Protein AF-A0A950KX27-F1 (afdb_monomer)

Structure (mmCIF, N/CA/C/O backbone):
data_AF-A0A950KX27-F1
#
_entry.id   AF-A0A950KX27-F1
#
loop_
_atom_site.group_PDB
_atom_site.id
_atom_site.type_symbol
_atom_site.label_atom_id
_atom_site.label_alt_id
_atom_site.label_comp_id
_atom_site.label_asym_id
_atom_site.label_entity_id
_atom_site.label_seq_id
_atom_site.pdbx_PDB_ins_code
_atom_site.Cartn_x
_atom_site.Cartn_y
_atom_site.Cartn_z
_atom_site.occupancy
_atom_site.B_iso_or_equiv
_atom_site.auth_seq_id
_atom_site.auth_comp_id
_atom_site.auth_asym_id
_atom_site.auth_atom_id
_atom_site.pdbx_PDB_model_num
ATOM 1 N N . MET A 1 1 ? 25.417 8.747 -19.266 1.00 57.69 1 MET A N 1
ATOM 2 C CA . MET A 1 1 ? 26.076 7.428 -19.113 1.00 57.69 1 MET A CA 1
ATOM 3 C C . MET A 1 1 ? 27.164 7.307 -20.166 1.00 57.69 1 MET A C 1
ATOM 5 O O . MET A 1 1 ? 26.837 7.364 -21.345 1.00 57.69 1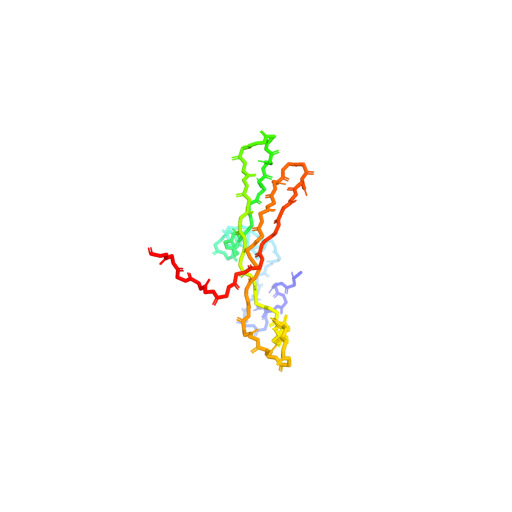 MET A O 1
ATOM 9 N N . ARG A 1 2 ? 28.433 7.208 -19.760 1.00 83.12 2 ARG A N 1
ATOM 10 C CA . ARG A 1 2 ? 29.598 7.250 -20.660 1.00 83.12 2 ARG A CA 1
ATOM 11 C C . ARG A 1 2 ? 30.056 5.836 -21.051 1.00 83.12 2 ARG A C 1
ATOM 13 O O . ARG A 1 2 ? 31.138 5.403 -20.693 1.00 83.12 2 ARG A O 1
ATOM 20 N N . VAL A 1 3 ? 29.197 5.089 -21.749 1.00 90.06 3 VAL A N 1
ATOM 21 C CA . VAL A 1 3 ? 29.426 3.656 -22.041 1.00 90.06 3 VAL A CA 1
ATOM 22 C C . VAL A 1 3 ? 30.701 3.414 -22.857 1.00 90.06 3 VAL A C 1
ATOM 24 O O . VAL A 1 3 ? 31.426 2.476 -22.556 1.00 90.06 3 VAL A O 1
ATOM 27 N N . ARG A 1 4 ? 31.019 4.282 -23.830 1.00 90.56 4 ARG A N 1
ATOM 28 C CA . ARG A 1 4 ? 32.254 4.175 -24.627 1.00 90.56 4 ARG A CA 1
ATOM 29 C C . ARG A 1 4 ? 33.517 4.216 -23.756 1.00 90.56 4 ARG A C 1
ATOM 31 O O . ARG A 1 4 ? 34.387 3.379 -23.935 1.00 90.56 4 ARG A O 1
ATOM 38 N N . GLU A 1 5 ? 33.581 5.132 -22.790 1.00 91.94 5 GLU A N 1
ATOM 39 C CA . GLU A 1 5 ? 34.735 5.275 -21.882 1.00 91.94 5 GLU A CA 1
ATOM 40 C C . GLU A 1 5 ? 34.934 4.036 -20.993 1.00 91.94 5 GLU A C 1
ATOM 42 O O . GLU A 1 5 ? 36.048 3.758 -20.567 1.00 91.94 5 GLU A O 1
ATOM 47 N N . LEU A 1 6 ? 33.870 3.267 -20.734 1.00 94.25 6 LEU A N 1
ATOM 48 C CA . LEU A 1 6 ? 33.942 2.032 -19.947 1.00 94.25 6 LEU A CA 1
ATOM 49 C C . LEU A 1 6 ? 34.453 0.833 -20.756 1.00 94.25 6 LEU A C 1
ATOM 51 O O . LEU A 1 6 ? 35.036 -0.077 -20.176 1.00 94.25 6 LEU A O 1
ATOM 55 N N . ILE A 1 7 ? 34.230 0.815 -22.073 1.00 94.56 7 ILE A N 1
ATOM 56 C CA . ILE A 1 7 ? 34.628 -0.301 -22.950 1.00 94.56 7 ILE A CA 1
ATOM 57 C C . ILE A 1 7 ? 35.956 -0.053 -23.676 1.00 94.56 7 ILE A C 1
ATOM 59 O O . ILE A 1 7 ? 36.600 -1.002 -24.109 1.00 94.56 7 ILE A O 1
ATOM 63 N N . GLU A 1 8 ? 36.393 1.203 -23.778 1.00 93.19 8 GLU A N 1
ATOM 64 C CA . GLU A 1 8 ? 37.704 1.596 -24.311 1.00 93.19 8 GLU A CA 1
ATOM 65 C C . GLU A 1 8 ? 38.878 0.879 -23.605 1.00 93.19 8 GLU A C 1
ATOM 67 O O . GLU A 1 8 ? 39.668 0.239 -24.303 1.0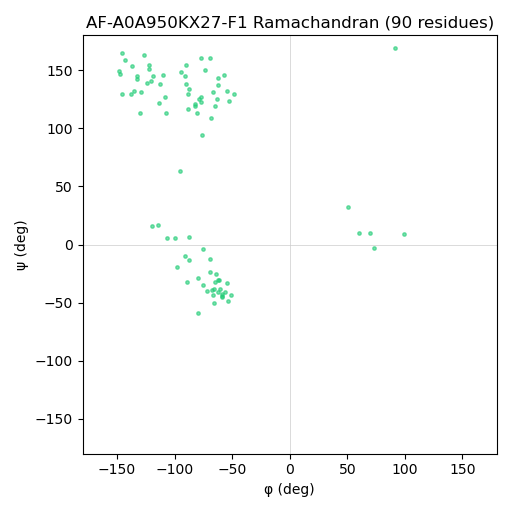0 93.19 8 GLU A O 1
ATOM 72 N N . PRO A 1 9 ? 38.966 0.821 -22.256 1.00 95.56 9 PRO A N 1
ATOM 73 C CA . PRO A 1 9 ? 40.012 0.046 -21.580 1.00 95.56 9 PRO A CA 1
ATOM 74 C C . PRO A 1 9 ? 39.849 -1.478 -21.721 1.00 95.56 9 PRO A C 1
ATOM 76 O O . PRO A 1 9 ? 40.780 -2.216 -21.413 1.00 95.56 9 PRO A O 1
ATOM 79 N N . LEU A 1 10 ? 38.697 -1.966 -22.196 1.00 95.75 10 LEU A N 1
ATOM 80 C CA . LEU A 1 10 ? 38.455 -3.386 -22.487 1.00 95.75 10 LEU A CA 1
ATOM 81 C C . LEU A 1 10 ? 38.884 -3.774 -23.916 1.00 95.75 10 LEU A C 1
ATOM 83 O O . LEU A 1 10 ? 38.628 -4.895 -24.349 1.00 95.75 10 LEU A O 1
ATOM 87 N N . GLY A 1 11 ? 39.527 -2.856 -24.650 1.00 95.00 11 GLY A N 1
ATOM 88 C CA . GLY A 1 11 ? 40.049 -3.089 -25.999 1.00 95.00 11 GLY A CA 1
ATOM 89 C C . GLY A 1 11 ? 39.155 -2.575 -27.130 1.00 95.00 11 GLY A C 1
ATOM 90 O O . GLY A 1 11 ? 39.418 -2.863 -28.297 1.00 95.00 11 GLY A O 1
ATOM 91 N N . PHE A 1 12 ? 38.102 -1.809 -26.828 1.00 93.25 12 PHE A N 1
ATOM 92 C CA . PHE A 1 12 ? 37.253 -1.225 -27.863 1.00 93.25 12 PHE A CA 1
ATOM 93 C C . PHE A 1 12 ? 37.878 0.045 -28.463 1.00 93.25 12 PHE A C 1
ATOM 95 O O . PHE A 1 12 ? 37.943 1.083 -27.810 1.00 93.25 12 PHE A O 1
ATOM 102 N N . ALA A 1 13 ? 38.266 -0.010 -29.739 1.00 93.44 13 ALA A N 1
ATOM 103 C CA . ALA A 1 13 ? 38.871 1.114 -30.467 1.00 93.44 13 ALA A CA 1
ATOM 104 C C . ALA A 1 13 ? 37.885 1.888 -31.374 1.00 93.44 13 ALA A C 1
ATOM 106 O O . ALA A 1 13 ? 38.287 2.761 -32.142 1.00 93.44 13 ALA A O 1
ATOM 107 N N . GLY A 1 14 ? 36.590 1.556 -31.332 1.00 90.75 14 GLY A N 1
ATOM 108 C CA . GLY A 1 14 ? 35.585 2.123 -32.231 1.00 90.75 14 GLY A CA 1
ATOM 109 C C . GLY A 1 14 ? 35.135 3.549 -31.883 1.00 90.75 14 GLY A C 1
ATOM 110 O O . GLY A 1 14 ? 35.259 4.048 -30.756 1.00 90.75 14 GLY A O 1
ATOM 111 N N . GLY A 1 15 ? 34.554 4.213 -32.883 1.00 92.38 15 GLY A N 1
ATOM 112 C CA . GLY A 1 15 ? 33.968 5.543 -32.736 1.00 92.38 15 GLY A CA 1
ATOM 113 C C . GLY A 1 15 ? 32.692 5.549 -31.889 1.00 92.38 15 GLY A C 1
ATOM 114 O O . GLY A 1 15 ? 32.013 4.535 -31.723 1.00 92.38 15 GLY A O 1
ATOM 115 N N . LYS A 1 16 ? 32.330 6.730 -31.378 1.00 91.12 16 LYS A N 1
ATOM 116 C CA . LYS A 1 16 ? 31.120 6.938 -30.567 1.00 91.12 16 LYS A CA 1
ATOM 117 C C . LYS A 1 16 ? 29.833 6.507 -31.280 1.00 91.12 16 LYS A C 1
ATOM 119 O O . LYS A 1 16 ? 28.994 5.881 -30.643 1.00 91.12 16 LYS A O 1
ATOM 124 N N . THR A 1 17 ? 29.704 6.796 -32.574 1.00 94.06 17 THR A N 1
ATOM 125 C CA . THR A 1 17 ? 28.504 6.477 -33.365 1.00 94.06 17 THR A CA 1
ATOM 126 C C . THR A 1 17 ? 28.196 4.981 -33.364 1.00 94.06 17 THR A C 1
ATOM 128 O O . THR A 1 17 ? 27.066 4.602 -33.098 1.00 94.06 17 THR A O 1
ATOM 131 N N . ILE A 1 18 ? 29.220 4.130 -33.515 1.00 94.00 18 ILE A N 1
ATOM 132 C CA . ILE A 1 18 ? 29.078 2.663 -33.491 1.00 94.00 18 ILE A CA 1
ATOM 133 C C . ILE A 1 18 ? 28.479 2.196 -32.157 1.00 94.00 18 ILE A C 1
ATOM 135 O O . ILE A 1 18 ? 27.567 1.373 -32.123 1.00 94.00 18 ILE A O 1
ATOM 139 N N . VAL A 1 19 ? 28.979 2.745 -31.045 1.00 94.12 19 VAL A N 1
ATOM 140 C CA . VAL A 1 19 ? 28.490 2.413 -29.698 1.00 94.12 19 VAL A CA 1
ATOM 141 C C . VAL A 1 19 ? 27.060 2.904 -29.500 1.00 9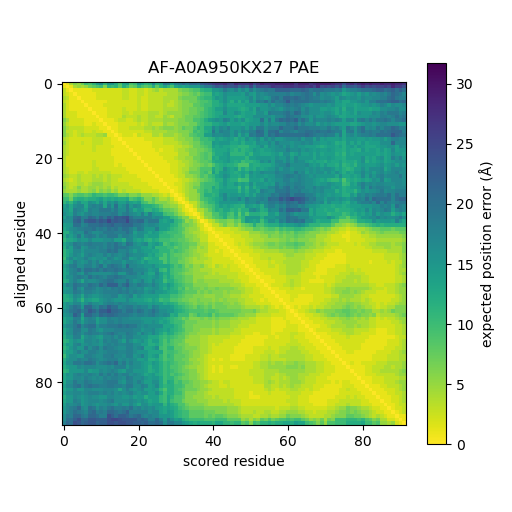4.12 19 VAL A C 1
ATOM 143 O O . VAL A 1 19 ? 26.238 2.184 -28.942 1.00 94.12 19 VAL A O 1
ATOM 146 N N . ASP A 1 20 ? 26.755 4.126 -29.931 1.00 93.50 20 ASP A N 1
ATOM 147 C CA . ASP A 1 20 ? 25.433 4.721 -29.749 1.00 93.50 20 ASP A CA 1
ATOM 148 C C . ASP A 1 20 ? 24.356 4.000 -30.580 1.00 93.50 20 ASP A C 1
ATOM 150 O O . ASP A 1 20 ? 23.252 3.787 -30.070 1.00 93.50 20 ASP A O 1
ATOM 154 N N . ASP A 1 21 ? 24.681 3.587 -31.808 1.00 95.56 21 ASP A N 1
ATOM 155 C CA . ASP A 1 21 ? 23.783 2.829 -32.684 1.00 95.56 21 ASP A CA 1
ATOM 156 C C . ASP A 1 21 ? 23.487 1.448 -32.092 1.00 95.56 21 ASP A C 1
ATOM 158 O O . ASP A 1 21 ? 22.324 1.111 -31.864 1.00 95.56 21 ASP A O 1
ATOM 162 N N . TYR A 1 22 ? 24.523 0.703 -31.693 1.00 93.88 22 TYR A N 1
ATOM 163 C CA . TYR A 1 22 ? 24.339 -0.606 -31.061 1.00 93.88 22 TYR A CA 1
ATOM 164 C C . TYR A 1 22 ? 23.575 -0.511 -29.732 1.00 93.88 22 TYR A C 1
ATOM 166 O O . TYR A 1 22 ? 22.674 -1.300 -29.444 1.00 93.88 22 TYR A O 1
ATOM 174 N N . LEU A 1 23 ? 23.865 0.503 -28.911 1.00 93.38 23 LEU A N 1
ATOM 175 C CA . LEU A 1 23 ? 23.115 0.727 -27.676 1.00 93.38 23 LEU A CA 1
ATOM 176 C C . LEU A 1 23 ? 21.639 1.029 -27.936 1.00 93.38 23 LEU A C 1
ATOM 178 O O . LEU A 1 23 ? 20.818 0.712 -27.078 1.00 93.38 23 LEU A O 1
ATOM 182 N N . ARG A 1 24 ? 21.274 1.648 -29.061 1.00 93.44 24 ARG A N 1
ATOM 183 C CA . ARG A 1 24 ? 19.867 1.908 -29.391 1.00 93.44 24 ARG A CA 1
ATOM 184 C C . ARG A 1 24 ? 19.095 0.611 -29.616 1.00 93.44 24 ARG A C 1
ATOM 186 O O . ARG A 1 24 ? 17.959 0.513 -29.160 1.00 93.44 24 ARG A O 1
ATOM 193 N N . GLU A 1 25 ? 19.725 -0.371 -30.248 1.00 95.12 25 GLU A N 1
ATOM 194 C CA . GLU A 1 25 ? 19.155 -1.701 -30.482 1.00 95.12 25 GLU A CA 1
ATOM 195 C C . GLU A 1 25 ? 19.076 -2.524 -29.193 1.00 95.12 25 GLU A C 1
ATOM 197 O O . GLU A 1 25 ? 18.085 -3.202 -28.929 1.00 95.12 25 GLU A O 1
ATOM 202 N N . VAL A 1 26 ? 20.108 -2.426 -28.354 1.00 93.25 26 VAL A N 1
ATOM 203 C CA . VAL A 1 26 ? 20.282 -3.304 -27.194 1.00 93.25 26 VAL A CA 1
ATOM 204 C C . VAL A 1 26 ? 19.608 -2.775 -25.925 1.00 93.25 26 VAL A C 1
ATOM 206 O O . VAL A 1 26 ? 19.124 -3.560 -25.111 1.00 93.25 26 VAL A O 1
ATOM 209 N N . ARG A 1 27 ? 19.520 -1.452 -25.728 1.00 90.56 27 ARG A N 1
ATOM 210 C CA . ARG A 1 27 ? 18.887 -0.842 -24.538 1.00 90.56 27 ARG A CA 1
ATOM 211 C C . ARG A 1 27 ? 17.478 -1.372 -24.242 1.00 90.56 27 ARG A C 1
ATOM 213 O O . ARG A 1 27 ? 17.228 -1.624 -23.064 1.00 90.56 27 ARG A O 1
ATOM 220 N N . PRO A 1 28 ? 16.577 -1.558 -25.229 1.00 89.44 28 PRO A N 1
ATOM 221 C CA . PRO A 1 28 ? 15.256 -2.140 -24.998 1.00 89.44 28 PRO A CA 1
ATOM 222 C C . PRO A 1 28 ? 15.283 -3.502 -24.295 1.00 89.44 28 PRO A C 1
ATOM 224 O O . PRO A 1 28 ? 14.412 -3.763 -23.473 1.00 89.44 28 PRO A O 1
ATOM 227 N N . LEU A 1 29 ? 16.304 -4.330 -24.547 1.00 90.06 29 LEU A N 1
ATOM 228 C CA . LEU A 1 29 ? 16.454 -5.657 -23.935 1.00 90.06 29 LEU A CA 1
ATOM 229 C C . LEU A 1 29 ? 16.781 -5.587 -22.435 1.00 90.06 29 LEU A C 1
ATOM 231 O O . LEU A 1 29 ? 16.510 -6.525 -21.693 1.00 90.06 29 LEU A O 1
ATOM 235 N N . PHE A 1 30 ? 17.348 -4.465 -21.987 1.00 87.12 30 PHE A N 1
ATOM 236 C CA . PHE A 1 30 ? 17.737 -4.219 -20.596 1.00 87.12 30 PHE A CA 1
ATOM 237 C C . PHE A 1 30 ? 16.807 -3.235 -19.878 1.00 87.12 30 PHE A C 1
ATOM 239 O O . PHE A 1 30 ? 17.077 -2.839 -18.739 1.00 87.12 30 PHE A O 1
ATOM 246 N N . LEU A 1 31 ? 15.710 -2.816 -20.520 1.00 84.19 31 LEU A N 1
ATOM 247 C CA . LEU A 1 31 ? 14.679 -2.048 -19.837 1.00 84.19 31 LEU A CA 1
ATOM 248 C C . LEU A 1 31 ? 14.047 -2.936 -18.767 1.00 84.19 31 LEU A C 1
ATOM 250 O O . LEU A 1 31 ? 13.466 -3.978 -19.064 1.00 84.19 31 LEU A O 1
ATOM 254 N N . LYS A 1 32 ? 14.148 -2.512 -17.501 1.00 78.75 32 LYS A N 1
ATOM 255 C CA . LYS A 1 32 ? 13.406 -3.164 -16.421 1.00 78.75 32 LYS A CA 1
ATOM 256 C C . LYS A 1 32 ? 11.927 -3.168 -16.792 1.00 78.75 32 LYS A C 1
ATOM 258 O O . LYS A 1 32 ? 11.385 -2.124 -17.166 1.00 78.75 32 LYS A O 1
ATOM 263 N N . LEU A 1 33 ? 11.288 -4.329 -16.642 1.00 74.06 33 LEU A N 1
ATOM 264 C CA . LEU A 1 33 ? 9.837 -4.439 -16.724 1.00 74.06 33 LEU A CA 1
ATOM 265 C C . LEU A 1 33 ? 9.217 -3.352 -15.853 1.00 74.06 33 LEU A C 1
ATOM 267 O O . LEU A 1 33 ? 9.605 -3.142 -14.699 1.00 74.06 33 LEU A O 1
ATOM 271 N N . ARG A 1 34 ? 8.279 -2.616 -16.440 1.00 70.81 34 ARG A N 1
ATOM 272 C CA . ARG A 1 34 ? 7.621 -1.522 -15.749 1.00 70.81 34 ARG A CA 1
ATOM 273 C C . ARG A 1 34 ? 6.754 -2.119 -14.642 1.00 70.81 34 ARG A C 1
ATOM 275 O O . ARG A 1 34 ? 5.725 -2.716 -14.920 1.00 70.81 34 AR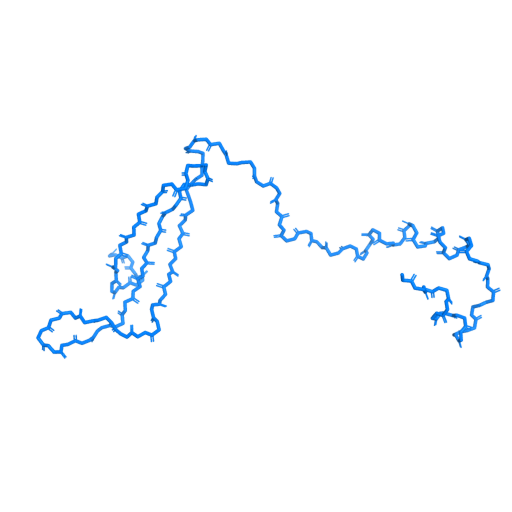G A O 1
ATOM 282 N N . THR A 1 35 ? 7.157 -1.935 -13.390 1.00 71.94 35 THR A N 1
ATOM 283 C CA . THR A 1 35 ? 6.405 -2.407 -12.211 1.00 71.94 35 THR A CA 1
ATOM 284 C C . THR A 1 35 ? 5.175 -1.556 -11.894 1.00 71.94 35 THR A C 1
ATOM 286 O O . THR A 1 35 ? 4.436 -1.856 -10.966 1.00 71.94 35 THR A O 1
ATOM 289 N N . HIS A 1 36 ? 4.960 -0.474 -12.642 1.00 71.31 36 HIS A N 1
ATOM 290 C CA . HIS A 1 36 ? 3.866 0.460 -12.430 1.00 71.31 36 HIS A CA 1
ATOM 291 C C . HIS A 1 36 ? 3.116 0.695 -13.738 1.00 71.31 36 HIS A C 1
ATOM 293 O O . HIS A 1 36 ? 3.700 1.009 -14.776 1.00 71.31 36 HIS A O 1
ATOM 299 N N . GLN A 1 37 ? 1.798 0.591 -13.680 1.00 70.81 37 GLN A N 1
ATOM 300 C CA . GLN A 1 37 ? 0.924 0.978 -14.773 1.00 70.81 37 GLN A CA 1
ATOM 301 C C . GLN A 1 37 ? 0.440 2.415 -14.550 1.00 70.81 37 GLN A C 1
ATOM 303 O O . GLN A 1 37 ? 0.281 2.864 -13.416 1.00 70.81 37 GLN A O 1
ATOM 308 N N . ARG A 1 38 ? 0.196 3.163 -15.634 1.00 72.25 38 ARG A N 1
ATOM 309 C CA . ARG A 1 38 ? -0.659 4.354 -15.539 1.00 72.25 38 ARG A CA 1
ATOM 310 C C . ARG A 1 38 ? -2.099 3.862 -15.468 1.00 72.25 38 ARG A C 1
ATOM 312 O O . ARG A 1 38 ? -2.699 3.578 -16.50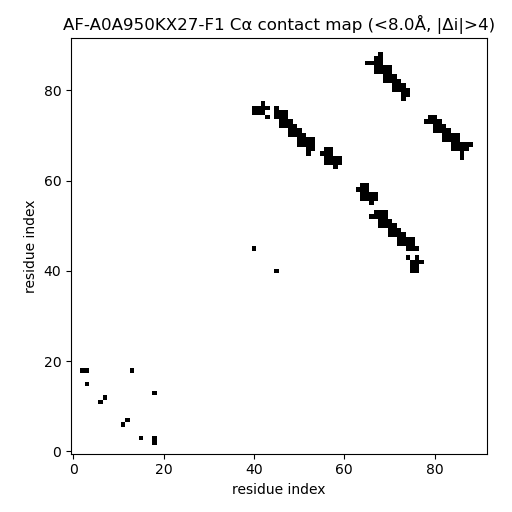0 1.00 72.25 38 ARG A O 1
ATOM 319 N N . THR A 1 39 ? -2.611 3.714 -14.256 1.00 77.62 39 THR A N 1
ATOM 320 C CA . THR A 1 39 ? -4.015 3.377 -14.028 1.00 77.62 39 THR A CA 1
ATOM 321 C C . THR A 1 39 ? -4.836 4.656 -14.122 1.00 77.62 39 THR A C 1
ATOM 323 O O . THR A 1 39 ? -4.588 5.612 -13.387 1.00 77.62 39 THR A O 1
ATOM 326 N N . VAL A 1 40 ? -5.792 4.693 -15.047 1.00 88.06 40 VAL A N 1
ATOM 327 C CA . VAL A 1 40 ? -6.859 5.695 -15.016 1.00 88.06 40 VAL A CA 1
ATOM 328 C C . VAL A 1 40 ? -7.897 5.170 -14.039 1.00 88.06 40 VAL A C 1
ATOM 330 O O . VAL A 1 40 ? -8.421 4.083 -14.243 1.00 88.06 40 VAL A O 1
ATOM 333 N N . TYR A 1 41 ? -8.167 5.913 -12.972 1.00 89.81 41 TYR A N 1
ATOM 334 C CA . TYR A 1 41 ? -9.262 5.586 -12.068 1.00 89.81 41 TYR A CA 1
ATOM 335 C C . TYR A 1 41 ? -10.523 6.261 -12.590 1.00 89.81 41 TYR A C 1
ATOM 337 O O . TYR A 1 41 ? -10.555 7.487 -12.647 1.00 89.81 41 TYR A O 1
ATOM 345 N N . ARG A 1 42 ? -11.552 5.507 -12.984 1.00 94.00 42 ARG A N 1
ATOM 346 C CA . ARG A 1 42 ? -12.887 6.078 -13.216 1.00 94.00 42 ARG A CA 1
ATOM 347 C C . ARG A 1 42 ? -13.718 6.046 -11.926 1.00 94.00 42 ARG A C 1
ATOM 349 O O . ARG A 1 42 ? -13.458 5.209 -11.055 1.00 94.00 42 ARG A O 1
ATOM 356 N N . PRO A 1 43 ? -14.717 6.937 -11.772 1.00 95.62 43 PRO A N 1
ATOM 357 C CA . PRO A 1 43 ? -15.618 6.902 -10.622 1.00 95.62 43 PRO A CA 1
ATOM 358 C C . PRO A 1 43 ? -16.247 5.511 -10.446 1.00 95.62 43 PRO A C 1
ATOM 360 O O . PRO A 1 43 ? -16.866 4.996 -11.370 1.00 95.62 43 PRO A O 1
ATOM 363 N N . GLY A 1 44 ? -16.071 4.898 -9.271 1.00 92.19 44 GLY A N 1
ATOM 364 C CA . GLY A 1 44 ? -16.673 3.602 -8.920 1.00 92.19 44 GLY A CA 1
ATOM 365 C C . GLY A 1 44 ? -16.073 2.358 -9.592 1.00 92.19 44 GLY A C 1
ATOM 366 O O . GLY A 1 44 ? -16.492 1.255 -9.267 1.00 92.19 44 GLY A O 1
ATOM 367 N N . GLU A 1 45 ? -15.093 2.501 -10.488 1.00 94.50 45 GLU A N 1
ATOM 368 C CA . GLU A 1 45 ? -14.537 1.371 -11.254 1.00 94.50 45 GLU A CA 1
ATOM 369 C C . GLU A 1 45 ? -13.615 0.477 -10.412 1.00 94.50 45 GLU A C 1
ATOM 371 O O . GLU A 1 45 ? -13.587 -0.736 -10.600 1.00 94.50 45 GLU A O 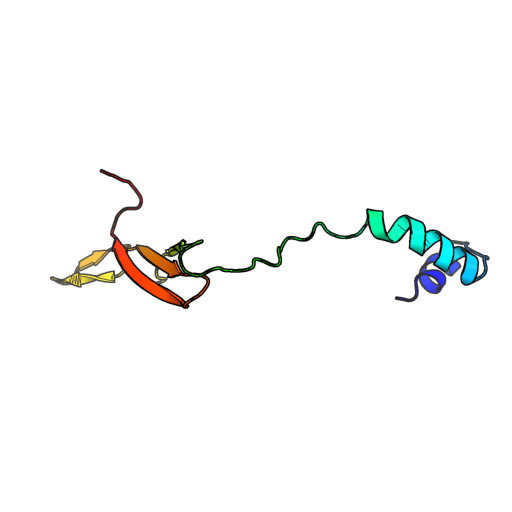1
ATOM 376 N N . VAL A 1 46 ? -12.862 1.065 -9.475 1.00 93.12 46 VAL A N 1
ATOM 377 C CA . VAL A 1 46 ? -11.894 0.339 -8.641 1.00 93.12 46 VAL A CA 1
ATOM 378 C C . VAL A 1 46 ? -11.970 0.801 -7.188 1.00 93.12 46 VAL A C 1
ATOM 380 O O . VAL A 1 46 ? -11.853 1.995 -6.889 1.00 93.12 46 VAL A O 1
ATOM 383 N N . CYS A 1 47 ? -12.089 -0.175 -6.286 1.00 95.19 47 CYS A N 1
ATOM 384 C CA . CYS A 1 47 ? -11.866 -0.025 -4.853 1.00 95.19 47 CYS A CA 1
ATOM 385 C C . CYS A 1 47 ? -10.639 -0.851 -4.459 1.00 95.19 47 CYS A C 1
ATOM 387 O O . CYS A 1 47 ? -10.599 -2.058 -4.702 1.00 95.19 47 CYS A O 1
ATOM 389 N N . GLN A 1 48 ? -9.634 -0.200 -3.879 1.00 94.88 48 GLN A N 1
ATOM 390 C CA . GLN A 1 48 ? -8.462 -0.872 -3.339 1.00 94.88 48 GLN A CA 1
ATOM 391 C C . GLN A 1 48 ? -8.737 -1.280 -1.896 1.00 94.88 48 GLN A C 1
ATOM 393 O O . GLN A 1 48 ? -9.196 -0.460 -1.102 1.00 94.88 48 GLN A O 1
ATOM 398 N N . TRP A 1 49 ? -8.397 -2.524 -1.574 1.00 96.56 49 TRP A N 1
ATOM 399 C CA . TRP A 1 49 ? -8.420 -3.055 -0.219 1.00 96.56 49 TRP A CA 1
ATOM 400 C C . TRP A 1 49 ? -6.995 -3.336 0.231 1.00 96.56 49 TRP A C 1
ATOM 402 O O . TRP A 1 49 ? -6.190 -3.842 -0.550 1.00 96.56 49 TRP A O 1
ATOM 412 N N . ASP A 1 50 ? -6.695 -2.995 1.475 1.00 95.56 50 ASP A N 1
ATOM 413 C CA . ASP A 1 50 ? -5.413 -3.288 2.101 1.00 95.56 50 ASP A CA 1
ATOM 414 C C . ASP A 1 50 ? -5.639 -3.788 3.529 1.00 95.56 50 ASP A C 1
ATOM 416 O O . ASP A 1 50 ? -6.664 -3.502 4.157 1.00 95.56 50 ASP A O 1
ATOM 420 N N . LE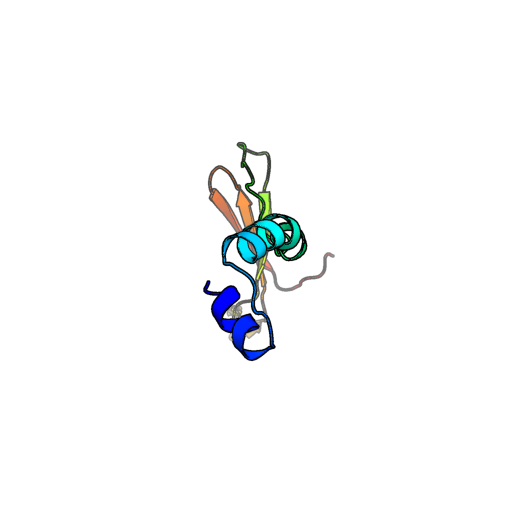U A 1 51 ? -4.693 -4.581 4.017 1.00 95.31 51 LEU A N 1
ATOM 42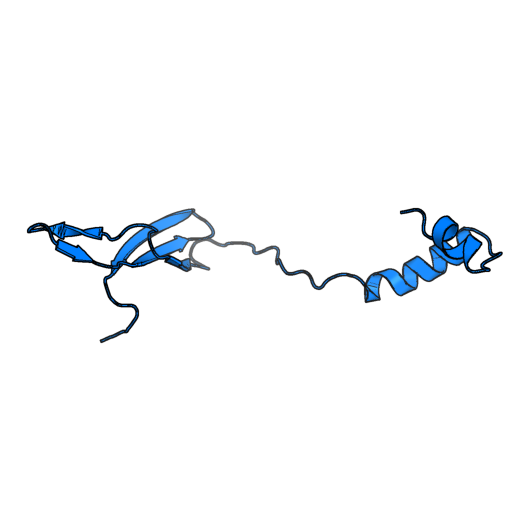1 C CA . LEU A 1 51 ? -4.695 -5.110 5.368 1.00 95.31 51 LEU A CA 1
ATOM 422 C C . LEU A 1 51 ? -3.331 -4.835 5.977 1.00 95.31 51 LEU A C 1
ATOM 424 O O . LEU A 1 51 ? -2.338 -5.452 5.587 1.00 95.31 51 LEU A O 1
ATOM 428 N N . TRP A 1 52 ? -3.303 -3.978 6.989 1.00 95.44 52 TRP A N 1
ATOM 429 C CA . TRP A 1 52 ? -2.074 -3.666 7.701 1.00 95.44 52 TRP A CA 1
ATOM 430 C C . TRP A 1 52 ? -2.204 -3.961 9.192 1.00 95.44 52 TRP A C 1
ATOM 432 O O . TRP A 1 52 ? -3.294 -4.014 9.765 1.00 95.44 52 TRP A O 1
ATOM 442 N N . GLU A 1 53 ? -1.058 -4.212 9.809 1.00 96.44 53 GLU A N 1
ATOM 443 C CA . GLU A 1 53 ? -0.929 -4.526 11.225 1.00 96.44 53 GLU A CA 1
ATOM 444 C C . GLU A 1 53 ? -0.291 -3.338 11.953 1.00 96.44 53 GLU A C 1
ATOM 446 O O . GLU A 1 53 ? 0.781 -2.894 11.529 1.00 96.44 53 GLU A O 1
ATOM 451 N N . PRO A 1 54 ? -0.905 -2.814 13.027 1.00 95.31 54 PRO A N 1
ATOM 452 C CA . PRO A 1 54 ? -0.267 -1.823 13.880 1.00 95.31 54 PRO A CA 1
ATOM 453 C C . PRO A 1 54 ? 0.993 -2.366 14.549 1.00 95.31 54 PRO A C 1
ATOM 455 O O . PRO A 1 54 ? 1.031 -3.519 14.970 1.00 95.31 54 PRO A O 1
ATOM 458 N N . SER A 1 55 ? 2.008 -1.510 14.687 1.00 96.38 55 SER A N 1
ATOM 459 C CA . SER A 1 55 ? 3.261 -1.874 15.360 1.00 96.38 55 SER A CA 1
ATOM 460 C C . SER A 1 55 ? 3.054 -2.249 16.829 1.00 96.38 55 SER A C 1
ATOM 462 O O . SER A 1 55 ? 3.788 -3.078 17.353 1.00 96.38 55 SER A O 1
ATOM 464 N N . GLU A 1 56 ? 2.050 -1.648 17.474 1.00 96.38 56 GLU A N 1
ATOM 465 C CA . GLU A 1 56 ? 1.701 -1.891 18.872 1.00 96.38 56 GLU A CA 1
ATOM 466 C C . GLU A 1 56 ? 0.369 -2.650 18.993 1.00 96.38 56 GLU A C 1
ATOM 468 O O . GLU A 1 56 ? -0.558 -2.406 18.211 1.00 96.38 56 GLU A O 1
ATOM 473 N N . PRO A 1 57 ? 0.219 -3.533 19.996 1.00 95.12 57 PRO A N 1
ATOM 474 C CA . PRO A 1 57 ? -1.056 -4.167 20.307 1.00 95.12 57 PRO A CA 1
ATOM 475 C C . PRO A 1 57 ? -2.169 -3.155 20.611 1.00 95.12 57 PRO A C 1
ATOM 477 O O . PRO A 1 57 ? -1.950 -2.120 21.238 1.00 95.12 57 PRO A O 1
ATOM 480 N N . VAL A 1 58 ? -3.402 -3.489 20.231 1.00 96.50 58 VAL A N 1
ATOM 481 C CA . VAL A 1 58 ? -4.566 -2.623 20.433 1.00 96.50 58 VAL A CA 1
ATOM 482 C C . VAL A 1 58 ? -5.207 -2.892 21.801 1.00 96.50 58 VAL A C 1
ATOM 484 O O . VAL A 1 58 ? -5.503 -4.053 22.109 1.00 96.50 58 VAL A O 1
ATOM 487 N N . PRO A 1 59 ? -5.472 -1.857 22.621 1.00 96.12 59 PRO A N 1
ATOM 488 C CA . PRO A 1 59 ? -6.233 -2.003 23.857 1.00 96.12 59 PRO A CA 1
ATOM 489 C C . PRO A 1 59 ? -7.689 -2.382 23.588 1.00 96.12 59 PRO A C 1
ATOM 491 O O . PRO A 1 59 ? -8.370 -1.729 22.800 1.00 96.12 59 PRO A O 1
ATOM 494 N N . VAL A 1 60 ? -8.183 -3.410 24.281 1.00 95.56 60 VAL A N 1
ATOM 495 C CA . VAL A 1 60 ? -9.564 -3.914 24.119 1.00 95.56 60 VAL A CA 1
ATOM 496 C C . VAL A 1 60 ? -10.401 -3.831 25.398 1.00 95.56 60 VAL A C 1
ATOM 498 O O . VAL A 1 60 ? -11.462 -4.440 25.499 1.00 95.56 60 VAL A O 1
ATOM 501 N N . GLY A 1 61 ? -9.937 -3.044 26.370 1.00 95.19 61 GLY A N 1
ATOM 502 C CA . GLY A 1 61 ? -10.584 -2.872 27.671 1.00 95.19 61 GLY A CA 1
ATOM 503 C C . GLY A 1 61 ? -10.071 -3.850 28.730 1.00 95.19 61 GLY A C 1
ATOM 504 O O . GLY A 1 61 ? -9.309 -4.766 28.437 1.00 95.19 61 GLY A O 1
ATOM 505 N N . TYR A 1 62 ? -10.444 -3.615 29.992 1.00 95.12 62 TYR A N 1
ATOM 506 C CA . TYR A 1 62 ? -10.047 -4.437 31.152 1.00 95.12 62 TYR A CA 1
ATOM 507 C C . TYR A 1 62 ? -8.533 -4.708 31.275 1.00 95.12 62 TYR A C 1
ATOM 509 O O . TYR A 1 62 ? -8.122 -5.773 31.726 1.00 95.12 62 TYR A O 1
ATOM 517 N N . GLY A 1 63 ? -7.690 -3.761 30.848 1.00 96.19 63 GLY A N 1
ATOM 518 C CA . GLY A 1 63 ? -6.230 -3.923 30.856 1.00 96.19 63 GLY A CA 1
ATOM 519 C C . GLY A 1 63 ? -5.691 -4.933 29.833 1.00 96.19 63 GLY A C 1
ATOM 520 O O . GLY A 1 63 ? -4.517 -5.282 29.887 1.00 96.19 63 GLY A O 1
ATOM 521 N N . GLN A 1 64 ? -6.524 -5.409 28.905 1.00 97.00 64 GLN A N 1
ATOM 522 C CA . GLN A 1 64 ? -6.141 -6.381 27.889 1.00 97.00 64 GLN A CA 1
ATOM 523 C C . GLN A 1 64 ? -5.638 -5.696 26.618 1.00 97.00 64 GLN A C 1
ATOM 525 O O . GLN A 1 64 ? -6.163 -4.666 26.181 1.00 97.00 64 GLN A O 1
ATOM 530 N N . LEU A 1 65 ? -4.659 -6.340 25.987 1.00 97.06 65 LEU A N 1
ATOM 531 C CA . LEU A 1 65 ? -4.098 -5.962 24.698 1.00 97.06 65 LEU A CA 1
ATOM 532 C C . LEU A 1 65 ? -4.272 -7.115 23.711 1.00 97.06 65 LEU A C 1
ATOM 534 O O . LEU A 1 65 ? -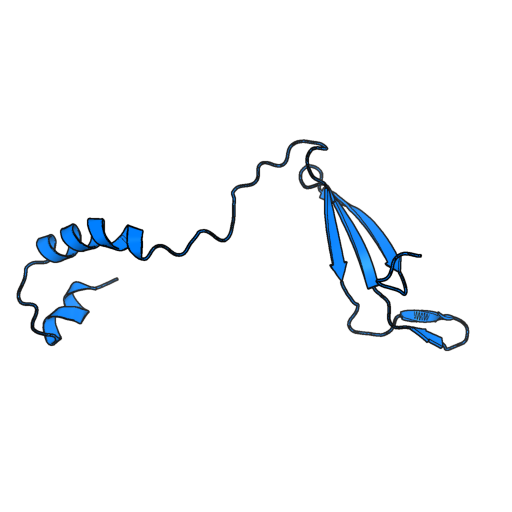4.105 -8.281 24.074 1.00 97.06 65 LEU A O 1
ATOM 538 N N . ARG A 1 66 ? -4.588 -6.802 22.453 1.00 95.50 66 ARG A N 1
ATOM 539 C CA . ARG A 1 66 ? -4.706 -7.797 21.381 1.00 95.50 66 ARG A CA 1
ATOM 540 C C . ARG A 1 66 ? -3.957 -7.352 20.138 1.00 95.50 66 ARG A C 1
ATOM 542 O O . ARG A 1 66 ? -3.999 -6.188 19.754 1.00 95.50 66 ARG A O 1
ATOM 549 N N . ARG A 1 67 ? -3.331 -8.313 19.462 1.00 96.12 67 ARG A N 1
ATOM 550 C CA . ARG A 1 67 ? -2.862 -8.126 18.089 1.00 96.12 67 ARG A CA 1
ATOM 551 C C . ARG A 1 67 ? -4.077 -7.870 17.197 1.00 96.12 67 ARG A C 1
ATOM 553 O O . ARG A 1 67 ? -5.026 -8.652 17.228 1.00 96.12 67 ARG A O 1
ATOM 560 N N . GLY A 1 68 ? -4.060 -6.767 16.461 1.00 96.12 68 GLY A N 1
ATOM 561 C CA . GLY A 1 68 ? -5.152 -6.356 15.585 1.00 96.12 68 GLY A CA 1
ATOM 562 C C . GLY A 1 68 ? -4.656 -6.097 14.172 1.00 96.12 68 GLY A C 1
ATOM 563 O O . GLY A 1 68 ? -3.464 -5.916 13.945 1.00 96.12 68 GLY A O 1
ATOM 564 N N . TRP A 1 69 ? -5.583 -6.061 13.227 1.00 96.69 69 TRP A N 1
ATOM 565 C CA . TRP A 1 69 ? -5.335 -5.669 11.848 1.00 96.69 69 TRP A CA 1
ATOM 566 C C . TRP A 1 69 ? -6.397 -4.679 11.421 1.00 96.69 69 TRP A C 1
ATOM 568 O O . TRP A 1 69 ? -7.549 -4.785 11.834 1.00 96.69 69 TRP A O 1
ATOM 578 N N . VAL A 1 70 ? -6.030 -3.721 10.587 1.00 96.44 70 VAL A N 1
ATOM 579 C CA . VAL A 1 70 ? -6.988 -2.773 10.035 1.00 96.44 70 VAL A CA 1
ATOM 580 C C . VAL A 1 70 ? -7.196 -3.130 8.576 1.00 96.44 70 VAL A C 1
ATOM 582 O O . VAL A 1 70 ? -6.282 -3.010 7.760 1.00 96.44 70 VAL A O 1
ATOM 585 N N . VAL A 1 71 ? -8.406 -3.584 8.259 1.00 96.69 71 VAL A N 1
ATOM 586 C CA . VAL A 1 71 ? -8.865 -3.686 6.876 1.00 96.69 71 VAL A CA 1
ATOM 587 C C . VAL A 1 71 ? -9.238 -2.277 6.446 1.00 96.69 71 VAL A C 1
ATOM 589 O O . VAL A 1 71 ? -10.080 -1.644 7.086 1.00 96.69 71 VAL A O 1
ATOM 592 N N . VAL A 1 72 ? -8.631 -1.780 5.378 1.00 97.25 72 VAL A N 1
ATOM 593 C CA . VAL A 1 72 ? -8.960 -0.477 4.798 1.00 97.25 72 VAL A CA 1
ATOM 594 C C . VAL A 1 72 ? -9.450 -0.644 3.369 1.00 97.25 72 VAL A C 1
ATOM 596 O O . VAL A 1 72 ? -8.971 -1.500 2.631 1.00 97.25 72 VAL A O 1
ATOM 599 N N . ALA A 1 73 ? -10.397 0.202 2.982 1.00 97.56 73 ALA A N 1
ATOM 600 C CA . ALA A 1 73 ? -10.905 0.316 1.624 1.00 97.56 73 ALA A CA 1
ATOM 601 C C . ALA A 1 73 ? -10.748 1.762 1.144 1.00 97.56 73 ALA A C 1
ATOM 603 O O . ALA A 1 73 ? -10.997 2.699 1.906 1.00 97.56 73 ALA A O 1
ATOM 604 N N . CYS A 1 74 ? -10.351 1.960 -0.113 1.00 97.44 74 CYS A N 1
ATOM 605 C CA . CYS A 1 74 ? -10.200 3.285 -0.711 1.00 97.44 74 CYS A CA 1
ATOM 606 C C . CYS A 1 74 ? -10.570 3.276 -2.199 1.00 97.44 74 CYS A C 1
ATOM 608 O O . CYS A 1 74 ? -10.063 2.472 -2.985 1.00 97.44 74 CYS A O 1
ATOM 610 N N . LEU A 1 75 ? -11.435 4.205 -2.606 1.00 96.50 75 LEU A N 1
ATOM 611 C CA . LEU A 1 75 ? -11.792 4.412 -4.007 1.00 96.50 75 LEU A CA 1
ATOM 612 C C . LEU A 1 75 ? -10.675 5.161 -4.738 1.00 96.50 75 LEU A C 1
ATOM 614 O O . LEU A 1 75 ? -10.282 6.261 -4.346 1.00 96.50 75 LEU A O 1
ATOM 618 N N . GLY A 1 76 ? -10.204 4.605 -5.856 1.00 93.12 76 GLY A N 1
ATOM 619 C CA . GLY A 1 76 ? -9.075 5.180 -6.596 1.00 93.12 76 GLY A CA 1
ATOM 620 C C . GLY A 1 76 ? -9.352 6.566 -7.195 1.00 93.12 76 GLY A C 1
ATOM 621 O O . GLY A 1 76 ? -8.444 7.394 -7.260 1.00 93.12 76 GLY A O 1
ATOM 622 N N . TYR A 1 77 ? -10.605 6.837 -7.590 1.00 94.50 77 TYR A N 1
ATOM 623 C CA . TYR A 1 77 ? -11.014 8.114 -8.191 1.00 94.50 77 TYR A CA 1
ATOM 624 C C . TYR A 1 77 ? -11.235 9.214 -7.148 1.00 94.50 77 TYR A C 1
ATOM 626 O O . TYR A 1 77 ? -10.587 10.254 -7.197 1.00 94.50 77 TYR A O 1
ATOM 634 N N . SER A 1 78 ? -12.147 8.989 -6.196 1.00 95.75 78 SER A N 1
ATOM 635 C CA . SER A 1 78 ? -12.571 10.013 -5.232 1.00 95.75 78 SER A CA 1
ATOM 636 C C . SER A 1 78 ? -11.702 10.087 -3.981 1.00 95.75 78 SER A C 1
ATOM 638 O O . SER A 1 78 ? -11.840 11.038 -3.218 1.00 95.75 78 SER A O 1
ATOM 640 N N . ARG A 1 79 ? -10.849 9.082 -3.733 1.00 94.44 79 ARG A N 1
ATOM 641 C CA . ARG A 1 79 ? -10.092 8.901 -2.480 1.00 94.44 79 ARG A CA 1
ATOM 642 C C . ARG A 1 79 ? -10.951 8.741 -1.226 1.00 94.44 79 ARG A C 1
ATOM 644 O O . ARG A 1 79 ? -10.409 8.723 -0.125 1.00 94.44 79 ARG A O 1
ATOM 651 N N . ALA A 1 80 ? -12.265 8.582 -1.375 1.00 97.00 80 ALA A N 1
ATOM 652 C CA . ALA A 1 80 ? -13.124 8.216 -0.260 1.00 97.00 80 ALA A CA 1
ATOM 653 C C . ALA A 1 80 ? -12.714 6.834 0.261 1.00 97.00 80 ALA A C 1
ATOM 655 O O . ALA A 1 80 ? -12.455 5.923 -0.532 1.00 97.00 80 ALA A O 1
ATOM 656 N N . GLY A 1 81 ? -12.657 6.687 1.583 1.00 96.38 81 GLY A N 1
ATOM 657 C CA . GLY A 1 81 ? -12.201 5.461 2.215 1.00 96.38 81 GLY A CA 1
ATOM 658 C C . GLY A 1 81 ? -12.919 5.148 3.517 1.00 96.38 81 GLY A C 1
ATOM 659 O O . GLY A 1 81 ? -13.603 5.992 4.094 1.00 96.38 81 GLY A O 1
ATOM 660 N N . ALA A 1 82 ? -12.756 3.905 3.948 1.00 97.31 82 ALA A N 1
ATOM 661 C CA . ALA A 1 82 ? -13.285 3.360 5.187 1.00 97.31 82 ALA A CA 1
ATOM 662 C C . ALA A 1 82 ? -12.264 2.389 5.788 1.00 97.31 82 ALA A C 1
ATOM 664 O O . ALA A 1 82 ? -11.400 1.866 5.081 1.00 97.31 82 ALA A O 1
ATOM 665 N N . GLY A 1 83 ? -12.367 2.141 7.091 1.00 96.38 83 GLY A N 1
ATOM 666 C CA . GLY A 1 83 ? -11.504 1.194 7.782 1.00 96.38 83 GLY A CA 1
ATOM 667 C C . GLY A 1 83 ? -12.232 0.497 8.921 1.00 96.38 83 GLY A C 1
ATOM 668 O O . GLY A 1 83 ? -13.095 1.093 9.564 1.00 96.38 83 GLY A O 1
ATOM 669 N N . ALA A 1 84 ? -11.872 -0.759 9.162 1.00 96.25 84 ALA A N 1
ATOM 670 C CA . ALA A 1 84 ? -12.382 -1.559 10.263 1.00 96.25 84 ALA A CA 1
ATOM 671 C C . ALA A 1 84 ? -11.233 -2.299 10.951 1.00 96.25 84 ALA A C 1
ATOM 673 O O . ALA A 1 84 ? -10.404 -2.934 10.297 1.00 96.25 84 ALA A O 1
ATOM 674 N N . LEU A 1 85 ? -11.204 -2.223 12.281 1.00 95.88 85 LEU A N 1
ATOM 675 C CA . LEU A 1 85 ? -10.305 -3.025 13.099 1.00 95.88 85 LEU A CA 1
ATOM 676 C C . LEU A 1 85 ? -10.869 -4.444 13.225 1.00 95.88 85 LEU A C 1
ATOM 678 O O . LEU A 1 85 ? -11.997 -4.633 13.679 1.00 95.88 85 LEU A O 1
ATOM 682 N N . VAL A 1 86 ? -10.061 -5.433 12.864 1.00 95.25 86 VAL A N 1
ATOM 683 C CA . VAL A 1 86 ? -10.355 -6.859 13.001 1.00 95.25 86 VAL A CA 1
ATOM 684 C C . VAL A 1 86 ? -9.283 -7.532 13.853 1.00 95.25 86 VAL A C 1
ATOM 686 O O . VAL A 1 86 ? -8.130 -7.108 13.892 1.00 95.25 86 VAL A O 1
ATOM 689 N N . PHE A 1 87 ? -9.659 -8.604 14.546 1.00 95.06 87 PHE A N 1
ATOM 690 C CA . PHE A 1 87 ? -8.752 -9.359 15.420 1.00 95.06 87 PHE A CA 1
ATOM 691 C C . PHE A 1 87 ? -8.498 -10.791 14.929 1.00 95.06 87 PHE A C 1
ATOM 693 O O . PHE A 1 87 ? -8.027 -11.631 15.692 1.00 95.06 87 PHE A O 1
ATOM 700 N N . SER A 1 88 ? -8.816 -11.064 13.664 1.00 91.12 88 SER A N 1
ATOM 701 C CA . SER A 1 88 ? -8.460 -12.285 12.943 1.00 91.12 88 SER A CA 1
ATOM 702 C C . SER A 1 88 ? -8.269 -11.953 11.463 1.00 91.12 88 SER A C 1
ATOM 704 O O . SER A 1 88 ? -8.920 -11.042 10.951 1.00 91.12 88 SER A O 1
ATOM 706 N N . LYS A 1 89 ? -7.379 -12.685 10.787 1.00 89.62 89 LYS A N 1
ATOM 707 C CA . LYS A 1 89 ? -7.241 -12.655 9.319 1.00 89.62 89 LYS A CA 1
ATOM 708 C C . LYS A 1 89 ? -8.105 -13.711 8.627 1.00 89.62 89 LYS A C 1
ATOM 710 O O . LYS A 1 89 ? -8.199 -13.710 7.405 1.00 89.62 89 LYS A O 1
ATOM 715 N N . GLU A 1 90 ? -8.680 -14.623 9.400 1.00 89.81 90 GLU A N 1
ATOM 716 C CA . GLU A 1 90 ? -9.481 -15.734 8.901 1.00 89.81 90 GLU A CA 1
ATOM 717 C C . GLU A 1 90 ? -10.949 -15.319 8.809 1.00 89.81 90 GLU A C 1
ATOM 719 O O . GLU A 1 90 ? -11.471 -14.635 9.695 1.00 89.81 90 GLU A O 1
ATOM 724 N N . ALA A 1 91 ? -11.598 -15.727 7.717 1.00 79.62 91 ALA A N 1
ATOM 725 C CA . ALA A 1 91 ? -13.044 -15.640 7.593 1.00 79.62 91 ALA A CA 1
ATOM 726 C C . ALA A 1 91 ? -13.709 -16.725 8.470 1.00 79.62 91 ALA A C 1
ATOM 728 O O . ALA A 1 91 ? -13.086 -17.767 8.682 1.00 79.62 91 ALA A O 1
ATOM 729 N N . PRO A 1 92 ? -14.930 -16.481 8.984 1.00 74.81 92 PRO A N 1
ATOM 730 C CA . PRO A 1 92 ? -15.701 -17.472 9.736 1.00 74.81 92 PRO A CA 1
ATOM 731 C C . PRO A 1 92 ? -15.986 -18.763 8.962 1.00 74.81 92 PRO A C 1
ATOM 733 O O . PRO A 1 92 ? -16.109 -18.691 7.716 1.00 74.81 92 PRO A O 1
#

pLDDT: mean 91.51, std 7.7, range [57.69, 97.56]

Sequence (92 aa):
MRVRELIEPLGFAGGKTIVDDYLREVRPLFLKLRTHQRTVYRPGEVCQWDLWEPSEPVPVGYGQLRRGWVVVACLGYSRAGAGALVFSKEAP

Solvent-accessible surface area (backbone atoms only — not comparable to full-atom values): 5984 Å² total; per-residue (Å²): 132,70,62,66,74,68,39,37,86,75,70,50,86,74,60,69,65,63,54,53,55,53,44,64,70,48,46,70,79,68,54,74,79,76,91,68,79,92,76,83,58,49,82,89,72,47,71,49,73,48,77,48,66,65,97,62,64,43,76,75,55,96,91,39,69,38,72,46,32,38,43,34,40,32,31,66,50,81,63,54,66,53,72,45,83,38,77,64,94,70,80,133

Nearest PDB structures (foldseek):
  8b4h-assembly1_A  TM=5.370E-01  e=3.233E-03  Geobacillus stearothermophilus
  3ul5-assembly1_A  TM=3.734E-01  e=3.300E+00  Saccharum officinarum
  8xcj-assembly1_F  TM=3.005E-01  e=4.199E+00  Escherichia phage Lambda

Secondary structure (DSSP, 8-state):
--HHHHHGGGT----HHHHHHHHHHHGGGGPPP-S---PPPPTTT-EEEEEE--SSPEEEETTEEE--EEEEEEETTT--EEEEEES-SS--

Foldseek 3Di:
DCVVVVCVVVVDPDDPVVVVVVCVVCVVVVPPDPPDDPDDFDVPPDKDWDKDWDPAFDDPDPPDTAGWIKIKIARPPPRDIDIDIDRDPDDD

Mean predicted aligned error: 9.37 Å

Radius of gyration: 26.37 Å; Cα contacts (8 Å, |Δi|>4): 94; chains: 1; bounding box: 57×28×65 Å